Protein AF-A0A0E2YYI8-F1 (afdb_monomer)

InterPro domains:
  IPR003393 Ammonia monooxygenase/particulate methane monooxygenase, subunit A [PF02461] (1-78)
  IPR037001 Ammonia/particulate methane monooxygenase, subunit A superfamily [G3DSA:1.20.1450.10] (1-78)

Solvent-accessible surface area (backbone atoms only — not comparable to full-atom values): 4392 Å² total; per-residue (Å²): 110,70,70,58,52,52,50,49,52,65,55,50,50,60,54,49,44,54,54,51,50,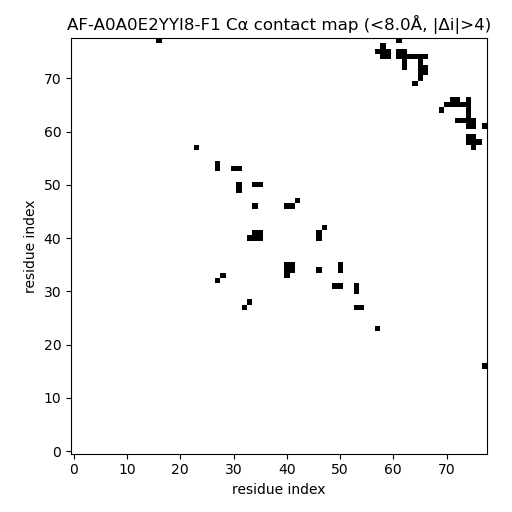52,52,49,48,53,56,41,48,77,74,36,28,68,44,68,75,36,78,90,50,54,44,91,68,55,33,79,47,49,44,57,61,59,54,46,56,55,27,51,52,35,29,50,54,32,37,75,77,67,67,42,96,49,29,67,80,103

Secondary structure (DSSP, 8-state):
-HHHHHHHHHHHHHHHHHHHHHHHHHHHHHHHHHHHH-STT--SSSHHHHHHHHHHHHHHHHHHHHHHHH--TTTTT-

Organism: NCBI:txid314279

Radius of gyration: 16.21 Å; Cα contacts (8 Å, |Δi|>4): 45; chains: 1; bounding box: 30×19×51 Å

Mean predicted aligned error: 2.82 Å

Nearest PDB structures (foldseek):
  8oyi-assembly1_B  TM=9.675E-01  e=3.576E-05  Methylococcus capsulatus str. Bath
  6cxh-assembly1_B  TM=9.724E-01  e=3.891E-04  Methylotuvimicrobium alcaliphilum 20Z
  7s4l-assembly1_B  TM=9.629E-01  e=4.698E-04  Methylotuvimicrobium alcaliphilum 20Z

pLDDT: mean 96.88, std 1.36, range [89.19, 98.38]

Foldseek 3Di:
DVVVVVVCCVVVVVVVVVVLCVVLCVQCCVFPVVCVPDPVNVDPPCNVPRNVVSLVVQLVVQCVVCCVPPVDRCRNPD

Structure (mmCIF, N/CA/C/O backbone):
data_AF-A0A0E2YYI8-F1
#
_entry.id   AF-A0A0E2YYI8-F1
#
loop_
_atom_site.group_PDB
_atom_site.id
_atom_site.type_symbol
_atom_site.label_atom_id
_atom_site.label_alt_id
_atom_site.label_comp_id
_atom_site.label_asym_id
_atom_site.label_entity_id
_atom_site.label_seq_id
_atom_site.pdbx_PDB_ins_code
_atom_site.Cartn_x
_atom_site.Cartn_y
_atom_site.Cartn_z
_atom_site.occupancy
_atom_site.B_iso_or_equiv
_atom_site.auth_seq_id
_atom_site.auth_comp_id
_atom_site.auth_asym_id
_atom_site.auth_atom_id
_atom_site.pdbx_PDB_model_num
ATOM 1 N N . ALA A 1 1 ? -15.654 3.693 29.050 1.00 89.19 1 ALA A N 1
ATOM 2 C CA . ALA A 1 1 ? -15.397 2.688 27.994 1.00 89.19 1 ALA A CA 1
ATOM 3 C C . ALA A 1 1 ? -15.235 3.327 26.610 1.00 89.19 1 ALA A C 1
ATOM 5 O O . ALA A 1 1 ? -14.130 3.297 26.090 1.00 89.19 1 ALA A O 1
ATOM 6 N N . VAL A 1 2 ? -16.266 3.982 26.052 1.00 95.69 2 VAL A N 1
ATOM 7 C CA . VAL A 1 2 ? -16.229 4.558 24.685 1.00 95.69 2 VAL A CA 1
ATOM 8 C C . VAL A 1 2 ? -15.061 5.524 24.460 1.00 95.69 2 VAL A C 1
ATOM 10 O O . VAL A 1 2 ? -14.314 5.360 23.505 1.00 95.69 2 VAL A O 1
ATOM 13 N N . LYS A 1 3 ? -14.845 6.483 25.371 1.00 95.94 3 LYS A N 1
ATOM 14 C CA . LYS A 1 3 ? -13.737 7.449 25.264 1.00 95.94 3 LYS A CA 1
ATOM 15 C C . LYS A 1 3 ? -12.363 6.765 25.180 1.00 95.94 3 LYS A C 1
ATOM 17 O O . LYS A 1 3 ? -11.541 7.154 24.365 1.00 95.94 3 LYS A O 1
ATOM 22 N N . MET A 1 4 ? -12.147 5.719 25.983 1.00 96.31 4 MET A N 1
ATOM 23 C CA . MET A 1 4 ? -10.900 4.946 25.963 1.00 96.31 4 MET A CA 1
ATOM 24 C C . MET A 1 4 ? -10.723 4.204 24.634 1.00 96.31 4 MET A C 1
ATOM 26 O O . MET A 1 4 ? -9.657 4.284 24.041 1.00 96.31 4 MET A O 1
ATOM 30 N N . SER A 1 5 ? -11.778 3.558 24.125 1.00 96.81 5 SER A N 1
ATOM 31 C CA . SER A 1 5 ? -11.748 2.904 22.807 1.00 96.81 5 SER A CA 1
ATOM 32 C C . SER A 1 5 ? -11.383 3.887 21.692 1.00 96.81 5 SER A C 1
ATOM 34 O O . SER A 1 5 ? -10.529 3.569 20.877 1.00 96.81 5 SER A O 1
ATOM 36 N N . ARG A 1 6 ? -11.928 5.110 21.703 1.00 97.06 6 ARG A N 1
ATOM 37 C CA . ARG A 1 6 ? -11.584 6.125 20.693 1.00 97.06 6 ARG A CA 1
ATOM 38 C C . ARG A 1 6 ? -10.140 6.605 20.780 1.00 97.06 6 ARG A C 1
ATOM 40 O O . ARG A 1 6 ? -9.541 6.875 19.746 1.00 97.06 6 ARG A O 1
ATOM 47 N N . TYR A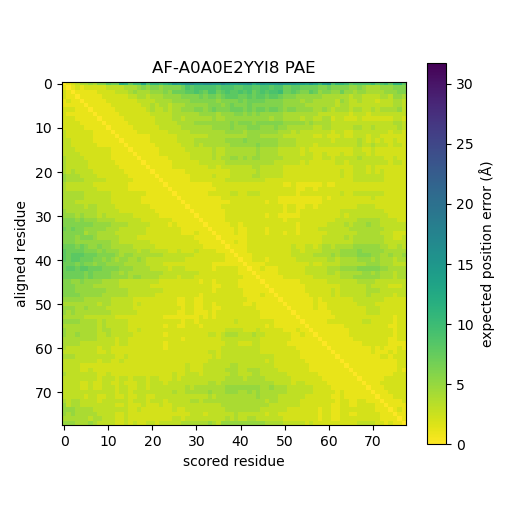 1 7 ? -9.566 6.682 21.980 1.00 97.50 7 TYR A N 1
ATOM 48 C CA . TYR A 1 7 ? -8.139 6.977 22.120 1.00 97.50 7 TYR A CA 1
ATOM 49 C C . TYR A 1 7 ? -7.256 5.835 21.624 1.00 97.50 7 TYR A C 1
ATOM 51 O O . TYR A 1 7 ? -6.238 6.104 20.995 1.00 97.50 7 TYR A O 1
ATOM 59 N N . ILE A 1 8 ? -7.652 4.581 21.861 1.00 96.44 8 ILE A N 1
ATOM 60 C CA . ILE A 1 8 ? -6.939 3.418 21.319 1.00 96.44 8 ILE A CA 1
ATOM 61 C C . ILE A 1 8 ? -6.951 3.470 19.788 1.00 96.44 8 ILE A C 1
ATOM 63 O O . ILE A 1 8 ? -5.883 3.389 19.187 1.00 96.44 8 ILE A O 1
ATOM 67 N N . ASP A 1 9 ? -8.115 3.696 19.171 1.00 95.81 9 ASP A N 1
ATOM 68 C CA . ASP A 1 9 ? -8.241 3.837 17.714 1.00 95.81 9 ASP A CA 1
ATOM 69 C C . ASP A 1 9 ? -7.331 4.964 17.183 1.00 95.81 9 ASP A C 1
ATOM 71 O O . ASP A 1 9 ? -6.582 4.769 16.226 1.00 95.81 9 ASP A O 1
ATOM 75 N N . ALA A 1 10 ? -7.350 6.131 17.841 1.00 95.75 10 ALA A N 1
ATOM 76 C CA . ALA A 1 10 ? -6.595 7.316 17.430 1.00 95.75 10 ALA A CA 1
ATOM 77 C C . ALA A 1 10 ? -5.070 7.158 17.544 1.00 95.75 10 ALA A C 1
ATOM 79 O O . ALA A 1 10 ? -4.341 7.804 16.796 1.00 95.75 10 ALA A O 1
ATOM 80 N N . VAL A 1 11 ? -4.583 6.324 18.467 1.00 96.69 11 VAL A N 1
ATOM 81 C CA . VAL A 1 11 ? -3.148 6.033 18.617 1.00 96.69 11 VAL A CA 1
ATOM 82 C C . VAL A 1 11 ? -2.720 4.889 17.701 1.00 96.69 11 VAL A C 1
ATOM 84 O O . VAL A 1 11 ? -1.674 4.969 17.063 1.00 96.69 11 VAL A O 1
ATOM 87 N N . TYR A 1 12 ? -3.521 3.827 17.612 1.00 95.56 12 TYR A N 1
ATOM 88 C CA . TYR A 1 12 ? -3.179 2.637 16.836 1.00 95.56 12 TYR A CA 1
ATOM 89 C C . TYR A 1 12 ? -3.169 2.908 15.330 1.00 95.56 12 TYR A C 1
ATOM 91 O O . TYR A 1 12 ? -2.251 2.477 14.637 1.00 95.56 12 TYR A O 1
ATOM 99 N N . PHE A 1 13 ? -4.156 3.653 14.826 1.00 95.12 13 PHE A N 1
ATOM 100 C CA . PHE A 1 13 ? -4.296 3.921 13.396 1.00 95.12 13 PHE A CA 1
ATOM 101 C C . PHE A 1 13 ? -3.061 4.588 12.755 1.00 95.12 13 PHE A C 1
ATOM 103 O O . PHE A 1 13 ? -2.544 4.030 11.791 1.00 95.12 13 PHE A O 1
ATOM 110 N N . PRO A 1 14 ? -2.505 5.705 13.267 1.00 95.88 14 PRO A N 1
ATOM 111 C CA . PRO A 1 14 ? -1.321 6.317 12.659 1.00 95.88 14 PRO A CA 1
ATOM 112 C C . PRO A 1 14 ? -0.072 5.429 12.746 1.00 95.88 14 PRO A C 1
ATOM 114 O O . PRO A 1 14 ? 0.728 5.414 11.811 1.00 95.88 14 PRO A O 1
ATOM 117 N N . ILE A 1 15 ? 0.089 4.662 13.832 1.00 96.69 15 ILE A N 1
ATOM 118 C CA . IL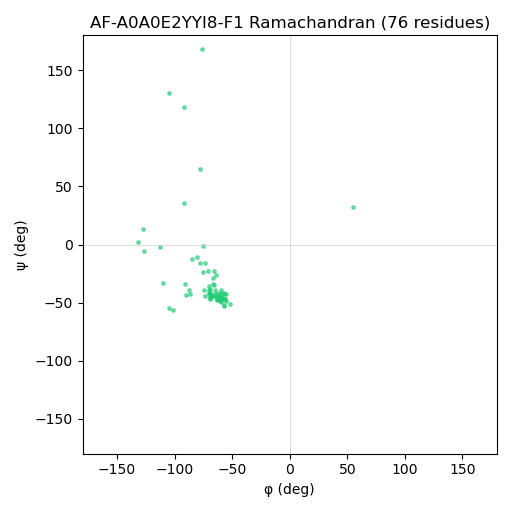E A 1 15 ? 1.194 3.700 13.968 1.00 96.69 15 ILE A CA 1
ATOM 119 C C . ILE A 1 15 ? 1.079 2.622 12.888 1.00 96.69 15 ILE A C 1
ATOM 121 O O . ILE A 1 15 ? 2.061 2.320 12.208 1.00 96.69 15 ILE A O 1
ATOM 125 N N . LEU A 1 16 ? -0.125 2.077 12.703 1.00 94.50 16 LEU A N 1
ATOM 126 C CA . LEU A 1 16 ? -0.410 1.105 11.657 1.00 94.50 16 LEU A CA 1
ATOM 127 C C . LEU A 1 16 ? -0.100 1.686 10.271 1.00 94.50 16 LEU A C 1
ATOM 129 O O . LEU A 1 16 ? 0.603 1.036 9.505 1.00 94.50 16 LEU A O 1
ATOM 133 N N . CYS A 1 17 ? -0.545 2.911 9.971 1.00 95.00 17 CYS A N 1
ATOM 134 C CA . CYS A 1 17 ? -0.274 3.552 8.682 1.00 95.00 17 CYS A CA 1
ATOM 135 C C . CYS A 1 17 ? 1.229 3.671 8.404 1.00 95.00 17 CYS A C 1
ATOM 137 O O . CYS A 1 17 ? 1.675 3.300 7.326 1.00 95.00 17 CYS A O 1
ATOM 139 N N . ILE A 1 18 ? 2.035 4.128 9.368 1.00 96.69 18 ILE A N 1
ATOM 140 C CA . ILE A 1 18 ? 3.488 4.270 9.170 1.00 96.69 18 ILE A CA 1
ATOM 141 C C . ILE A 1 18 ? 4.147 2.911 8.903 1.00 96.69 18 ILE A C 1
ATOM 143 O O . ILE A 1 18 ? 4.984 2.796 8.007 1.00 96.69 18 ILE A O 1
ATOM 147 N N . LEU A 1 19 ? 3.765 1.875 9.653 1.00 96.12 19 LEU A N 1
ATOM 148 C CA . LEU A 1 19 ? 4.313 0.529 9.473 1.00 96.12 19 LEU A CA 1
ATOM 149 C C . LEU A 1 19 ? 3.926 -0.070 8.117 1.00 96.12 19 LEU A C 1
ATOM 151 O O . LEU A 1 19 ? 4.777 -0.634 7.425 1.00 96.12 19 LEU A O 1
ATOM 155 N N . LEU A 1 20 ? 2.661 0.066 7.719 1.00 96.00 20 LEU A N 1
ATOM 156 C CA . LEU A 1 20 ? 2.171 -0.448 6.443 1.00 96.00 20 LEU A CA 1
ATOM 157 C C . LEU A 1 20 ? 2.777 0.307 5.262 1.00 96.00 20 LEU A C 1
ATOM 159 O O . LEU A 1 20 ? 3.257 -0.329 4.330 1.00 96.00 20 LEU A O 1
ATOM 163 N N . VAL A 1 21 ? 2.858 1.638 5.329 1.00 96.44 21 VAL A N 1
ATOM 164 C CA . VAL A 1 21 ? 3.504 2.449 4.289 1.00 96.44 21 VAL A CA 1
ATOM 165 C C . VAL A 1 21 ? 4.984 2.103 4.179 1.00 96.44 21 VAL A C 1
ATOM 167 O O . VAL A 1 21 ? 5.472 1.903 3.073 1.00 96.44 21 VAL A O 1
ATOM 170 N N . GLY A 1 22 ? 5.704 1.975 5.297 1.00 97.25 22 GLY A N 1
ATOM 171 C CA . GLY A 1 22 ? 7.126 1.629 5.273 1.00 97.25 22 GLY A CA 1
ATOM 172 C C . GLY A 1 22 ? 7.387 0.256 4.650 1.00 97.25 22 GLY A C 1
ATOM 173 O O . GLY A 1 22 ? 8.286 0.100 3.825 1.00 97.25 22 GLY A O 1
ATOM 174 N N . THR A 1 23 ? 6.579 -0.742 5.001 1.00 97.00 23 THR A N 1
ATOM 175 C CA . THR A 1 23 ? 6.733 -2.109 4.484 1.00 97.00 23 THR A CA 1
ATOM 176 C C . THR A 1 23 ? 6.269 -2.254 3.035 1.00 97.00 23 THR A C 1
ATOM 178 O O . THR A 1 23 ? 6.971 -2.891 2.247 1.00 97.00 23 THR A O 1
ATOM 181 N N . TYR A 1 24 ? 5.168 -1.603 2.648 1.00 97.81 24 TYR A N 1
ATOM 182 C CA . TYR A 1 24 ? 4.756 -1.475 1.249 1.00 97.81 24 TYR A CA 1
ATOM 183 C C 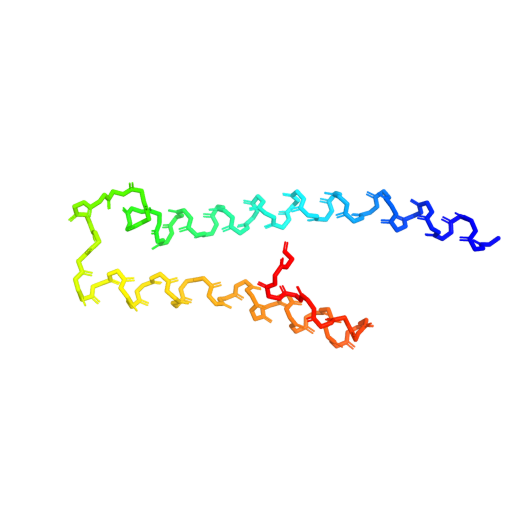. TYR A 1 24 ? 5.835 -0.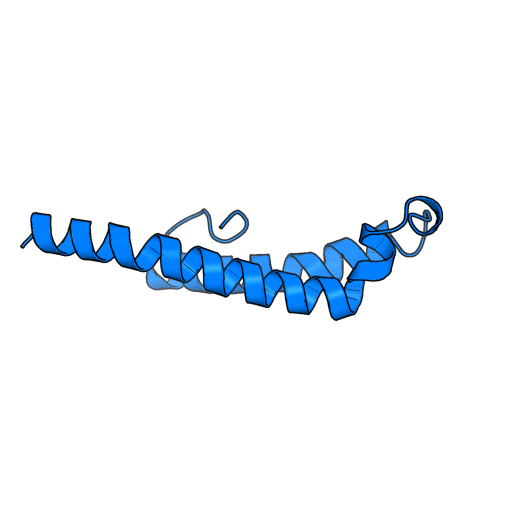782 0.419 1.00 97.81 24 TYR A C 1
ATOM 185 O O . TYR A 1 24 ? 6.195 -1.270 -0.648 1.00 97.81 24 TYR A O 1
ATOM 193 N N . HIS A 1 25 ? 6.390 0.321 0.925 1.00 97.94 25 HIS A N 1
ATOM 194 C CA . HIS A 1 25 ? 7.419 1.078 0.228 1.00 97.94 25 HIS A CA 1
ATOM 195 C C . HIS A 1 25 ? 8.672 0.235 -0.002 1.00 97.94 25 HIS A C 1
ATOM 197 O O . HIS A 1 25 ? 9.158 0.192 -1.125 1.00 97.94 25 HIS A O 1
ATOM 203 N N . MET A 1 26 ? 9.156 -0.498 1.007 1.00 98.12 26 MET A N 1
ATOM 204 C CA . MET A 1 26 ? 10.285 -1.419 0.828 1.00 98.12 26 MET A CA 1
ATOM 205 C C . MET A 1 26 ? 9.979 -2.512 -0.206 1.00 98.12 26 MET A C 1
ATOM 207 O O . MET A 1 26 ? 10.796 -2.760 -1.089 1.00 98.12 26 MET A O 1
ATOM 211 N N . HIS A 1 27 ? 8.800 -3.140 -0.139 1.00 98.12 27 HIS A N 1
ATOM 212 C CA . HIS A 1 27 ? 8.366 -4.159 -1.107 1.00 98.12 27 HIS A CA 1
ATOM 213 C C . HIS A 1 27 ? 8.316 -3.613 -2.539 1.00 98.12 27 HIS A C 1
ATOM 215 O O . HIS A 1 27 ? 8.876 -4.209 -3.457 1.00 98.12 27 HIS A O 1
ATOM 221 N N . PHE A 1 28 ? 7.674 -2.462 -2.730 1.00 98.38 28 PHE A N 1
ATOM 222 C CA . PHE A 1 28 ? 7.498 -1.858 -4.045 1.00 98.38 28 PHE A CA 1
ATOM 223 C C . PHE A 1 28 ? 8.819 -1.318 -4.599 1.00 98.38 28 PHE A C 1
ATOM 225 O O . PHE A 1 28 ? 9.139 -1.569 -5.757 1.00 98.38 28 PHE A O 1
ATOM 232 N N . MET A 1 29 ? 9.628 -0.658 -3.767 1.00 98.31 29 MET A N 1
ATOM 233 C CA . MET A 1 29 ? 10.935 -0.126 -4.155 1.00 98.31 29 MET A CA 1
ATOM 234 C C . MET A 1 29 ? 11.882 -1.230 -4.630 1.00 98.31 29 MET A C 1
ATOM 236 O O . MET A 1 29 ? 12.568 -1.047 -5.629 1.00 98.31 29 MET A O 1
ATOM 240 N N . LEU A 1 30 ? 11.901 -2.384 -3.959 1.00 98.00 30 LEU A N 1
ATOM 241 C CA . LEU A 1 30 ? 12.804 -3.483 -4.313 1.00 98.00 30 LEU A CA 1
ATOM 242 C C . LEU A 1 30 ? 12.383 -4.256 -5.572 1.00 98.00 30 LEU A C 1
ATOM 244 O O . LEU A 1 30 ? 13.231 -4.893 -6.189 1.00 98.00 30 LEU A O 1
ATOM 248 N N . LEU A 1 31 ? 11.098 -4.240 -5.942 1.00 97.69 31 LEU A N 1
ATOM 249 C CA . LEU A 1 31 ? 10.570 -5.057 -7.045 1.00 97.69 31 LEU A CA 1
ATOM 250 C C . LEU A 1 31 ? 10.165 -4.247 -8.283 1.00 97.69 31 LEU A C 1
ATOM 252 O O . LEU A 1 31 ? 10.259 -4.749 -9.400 1.00 97.69 31 LEU A O 1
ATOM 256 N N . ALA A 1 32 ? 9.686 -3.019 -8.091 1.00 97.75 32 ALA A N 1
ATOM 257 C CA . ALA A 1 32 ? 9.174 -2.138 -9.142 1.00 97.75 32 ALA A CA 1
ATOM 258 C C . ALA A 1 32 ? 9.744 -0.708 -9.065 1.00 97.75 32 ALA A C 1
ATOM 260 O O . ALA A 1 32 ? 9.359 0.134 -9.876 1.00 97.75 32 ALA A O 1
ATOM 261 N N . GLY A 1 33 ? 10.642 -0.420 -8.114 1.00 97.62 33 GLY A N 1
ATOM 262 C CA . GLY A 1 33 ? 11.104 0.938 -7.818 1.00 97.62 33 GLY A CA 1
ATOM 263 C C . GLY A 1 33 ? 11.768 1.630 -9.002 1.00 97.62 33 GLY A C 1
ATOM 264 O O . GLY A 1 33 ? 11.448 2.780 -9.286 1.00 97.62 33 GLY A O 1
ATOM 265 N N . ASP A 1 34 ? 12.615 0.923 -9.751 1.00 97.44 34 ASP A N 1
ATOM 266 C CA . ASP A 1 34 ? 13.324 1.508 -10.896 1.00 97.44 34 ASP A CA 1
ATOM 267 C C . ASP A 1 34 ? 12.356 2.046 -11.967 1.00 97.44 34 ASP A C 1
ATOM 269 O O . ASP A 1 34 ? 12.543 3.138 -12.503 1.00 97.44 34 ASP A O 1
ATOM 273 N N . TRP A 1 35 ? 11.258 1.325 -12.208 1.00 97.81 35 TRP A N 1
ATOM 274 C CA . TRP A 1 35 ? 10.180 1.727 -13.116 1.00 97.81 35 TRP A CA 1
ATOM 275 C C . TRP A 1 35 ? 9.330 2.891 -12.595 1.00 97.81 35 TRP A C 1
ATOM 277 O O . TRP A 1 35 ? 8.672 3.571 -13.383 1.00 97.81 35 TRP A O 1
ATOM 287 N N . ASP A 1 36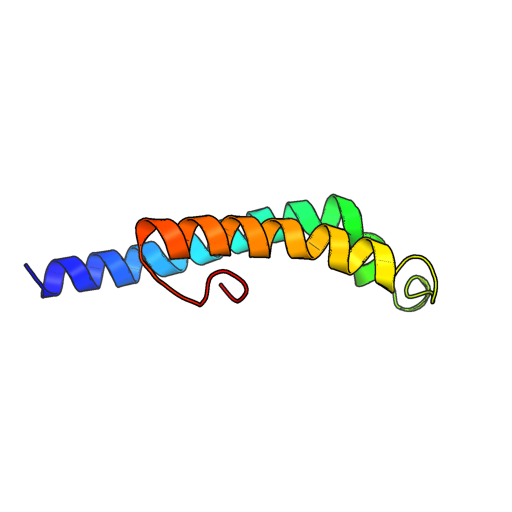 ? 9.304 3.124 -11.284 1.00 97.06 36 ASP A N 1
ATOM 288 C CA . ASP A 1 36 ? 8.571 4.239 -10.685 1.00 97.06 36 ASP A CA 1
ATOM 289 C C . ASP A 1 36 ? 9.410 5.524 -10.635 1.00 97.06 36 ASP A C 1
ATOM 291 O O . ASP A 1 36 ? 8.901 6.607 -10.951 1.00 97.06 36 ASP A O 1
ATOM 295 N N . PHE A 1 37 ? 10.707 5.398 -10.331 1.00 97.31 37 PHE A N 1
ATOM 296 C CA . PHE A 1 37 ? 11.630 6.521 -10.167 1.00 97.31 37 PHE A CA 1
ATOM 297 C C . PHE A 1 37 ? 11.942 7.256 -11.471 1.00 97.31 37 PHE A C 1
ATOM 299 O O . PHE A 1 37 ? 11.938 8.489 -11.496 1.00 97.31 37 PHE A O 1
ATOM 306 N N . TRP A 1 38 ? 12.216 6.527 -12.554 1.00 97.69 38 TRP A N 1
ATOM 307 C CA . TRP A 1 38 ? 12.815 7.111 -13.754 1.00 97.69 38 TRP A CA 1
ATOM 308 C C . TRP A 1 38 ? 11.797 7.281 -14.883 1.00 97.69 38 TRP A C 1
ATOM 310 O O . TRP A 1 38 ? 11.067 6.355 -15.230 1.00 97.69 38 TRP A O 1
ATOM 320 N N . LEU A 1 39 ? 11.741 8.474 -15.484 1.00 96.94 39 LEU A N 1
ATOM 321 C CA . LEU A 1 39 ? 10.814 8.768 -16.586 1.00 96.94 39 LEU A CA 1
ATOM 322 C C . LEU A 1 39 ? 11.131 7.930 -17.835 1.00 96.94 39 LEU A C 1
ATOM 324 O O . LEU A 1 39 ? 10.226 7.456 -18.515 1.00 96.94 39 LEU A O 1
ATOM 328 N N . ASP A 1 40 ? 12.413 7.746 -1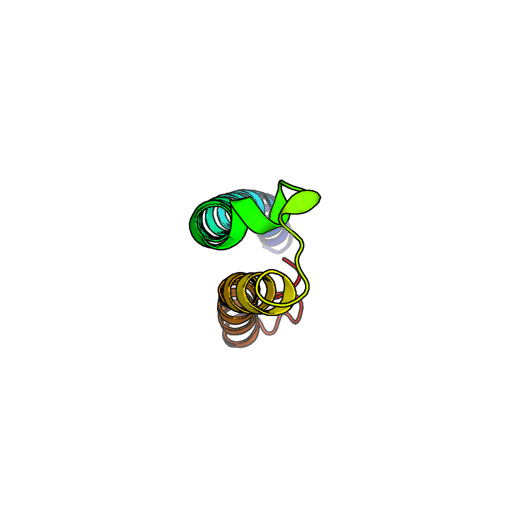8.128 1.00 97.00 40 ASP A N 1
ATOM 329 C CA . ASP A 1 40 ? 12.938 6.993 -19.266 1.00 97.00 40 ASP A CA 1
ATOM 330 C C . ASP A 1 40 ? 12.788 5.472 -19.112 1.00 97.00 40 ASP A C 1
ATOM 332 O O . ASP A 1 40 ? 12.830 4.757 -20.111 1.00 97.00 40 ASP A O 1
ATOM 336 N N . TRP A 1 41 ? 12.520 4.980 -17.898 1.00 97.31 41 TRP A N 1
ATOM 337 C CA . TRP A 1 41 ? 12.189 3.574 -17.648 1.00 97.31 41 TRP A CA 1
ATOM 338 C C . TRP A 1 41 ? 10.706 3.248 -17.845 1.00 97.31 41 TRP A C 1
ATOM 340 O O . TRP A 1 41 ? 10.352 2.074 -17.913 1.00 97.31 41 TRP A O 1
ATOM 350 N N . LYS A 1 42 ? 9.817 4.248 -17.957 1.00 97.06 42 LYS A N 1
ATOM 351 C CA . LYS A 1 42 ? 8.361 4.046 -18.108 1.00 97.06 42 LYS A CA 1
ATOM 352 C C . LYS A 1 42 ? 7.987 3.654 -19.539 1.00 97.06 42 LYS A C 1
ATOM 354 O O . LYS A 1 42 ? 7.311 4.386 -20.262 1.00 97.06 42 LYS A O 1
ATOM 359 N N . ASP A 1 43 ? 8.458 2.488 -19.959 1.00 97.56 43 ASP A N 1
ATOM 360 C CA . ASP A 1 43 ? 8.226 1.914 -21.276 1.00 97.56 43 ASP A CA 1
ATOM 361 C C . ASP A 1 43 ? 6.810 1.321 -21.421 1.00 97.56 43 ASP A C 1
ATOM 363 O O . ASP A 1 43 ? 6.063 1.156 -20.462 1.00 97.56 43 ASP A O 1
ATOM 367 N N . ARG A 1 44 ? 6.400 0.986 -22.649 1.00 97.88 44 ARG A N 1
ATOM 368 C CA . ARG A 1 44 ? 5.043 0.461 -22.906 1.00 97.88 44 ARG A CA 1
ATOM 369 C C . ARG A 1 44 ? 4.880 -1.028 -22.603 1.00 97.88 44 ARG A C 1
ATOM 371 O O . ARG A 1 44 ? 3.751 -1.509 -22.646 1.00 97.88 44 ARG A O 1
ATOM 378 N N . GLN A 1 45 ? 5.967 -1.757 -22.363 1.00 97.44 45 GLN A N 1
ATOM 379 C CA . GLN A 1 45 ? 5.926 -3.199 -22.156 1.00 97.44 45 GLN A CA 1
ATOM 380 C C . GLN A 1 45 ? 6.023 -3.546 -20.673 1.00 97.44 45 GLN A C 1
ATOM 382 O O . GLN A 1 45 ? 5.138 -4.224 -20.158 1.00 97.44 45 GLN A O 1
ATOM 387 N N . TRP A 1 46 ? 7.069 -3.097 -19.980 1.00 97.44 46 TRP A N 1
ATOM 388 C CA . TRP A 1 46 ? 7.351 -3.547 -18.618 1.00 97.44 46 TRP A CA 1
ATOM 389 C C . TRP A 1 46 ? 6.688 -2.689 -17.553 1.00 97.44 46 TRP A C 1
ATOM 391 O O . TRP A 1 46 ? 6.074 -3.249 -16.644 1.00 97.44 46 TRP A O 1
ATOM 401 N N . TRP A 1 47 ? 6.721 -1.361 -17.681 1.00 97.88 47 TRP A N 1
ATOM 402 C CA . TRP A 1 47 ? 6.064 -0.476 -16.713 1.00 97.88 47 TRP A CA 1
ATOM 403 C C . TRP A 1 47 ? 4.583 -0.829 -16.450 1.00 97.88 47 TRP A C 1
ATOM 405 O O . TRP A 1 47 ? 4.240 -1.045 -15.283 1.00 97.88 47 TRP A O 1
ATOM 415 N N . PRO A 1 48 ? 3.701 -0.989 -17.464 1.00 97.75 48 PRO A N 1
ATOM 416 C CA . PRO A 1 48 ? 2.291 -1.317 -17.232 1.00 97.75 48 PRO A CA 1
ATOM 417 C C . PRO A 1 48 ? 2.042 -2.778 -16.824 1.00 97.75 48 PRO A C 1
ATOM 419 O O . PRO A 1 48 ? 0.893 -3.145 -16.592 1.00 97.75 48 PRO A O 1
ATOM 422 N N . VAL A 1 49 ? 3.076 -3.621 -16.744 1.00 97.75 49 VAL A N 1
ATOM 423 C CA . VAL A 1 49 ? 2.964 -5.024 -16.315 1.00 97.75 49 VAL A CA 1
ATOM 424 C C . VAL A 1 49 ? 3.498 -5.194 -14.897 1.00 97.75 49 VAL A C 1
ATOM 426 O O . VAL A 1 49 ? 2.782 -5.672 -14.021 1.00 97.75 49 VAL A O 1
ATOM 429 N N . VAL A 1 50 ? 4.736 -4.771 -14.642 1.00 97.69 50 VAL A N 1
ATOM 430 C CA . VAL A 1 50 ? 5.413 -4.989 -13.358 1.00 97.69 50 VAL A CA 1
ATOM 431 C C . VAL A 1 50 ? 4.765 -4.155 -12.254 1.00 97.69 50 VAL A C 1
ATOM 433 O O . VAL A 1 50 ? 4.444 -4.690 -11.193 1.00 97.69 50 VAL A O 1
ATOM 436 N N . THR A 1 51 ? 4.504 -2.868 -12.504 1.00 97.12 51 THR A N 1
ATOM 437 C CA . THR A 1 51 ? 3.975 -1.965 -11.469 1.00 97.12 51 THR A CA 1
ATOM 438 C C . THR A 1 51 ? 2.599 -2.381 -10.922 1.00 97.12 51 THR A C 1
ATOM 440 O O . THR A 1 51 ? 2.476 -2.450 -9.694 1.00 97.12 51 THR A O 1
ATOM 443 N N . PRO A 1 52 ? 1.578 -2.752 -11.731 1.00 97.62 52 PRO A N 1
ATOM 444 C CA . PRO A 1 52 ? 0.306 -3.207 -11.170 1.00 97.62 52 PRO A CA 1
ATOM 445 C C . PRO A 1 52 ? 0.403 -4.579 -10.493 1.00 97.62 52 PRO A C 1
ATOM 447 O O . PRO A 1 52 ? -0.252 -4.783 -9.471 1.00 97.62 52 PRO A O 1
ATOM 450 N N . ILE A 1 53 ? 1.221 -5.509 -11.009 1.00 98.19 53 ILE A N 1
ATOM 451 C CA . ILE A 1 53 ? 1.404 -6.838 -10.397 1.00 98.19 53 ILE A CA 1
ATOM 452 C C . ILE A 1 53 ? 2.014 -6.704 -9.001 1.00 98.19 53 ILE A C 1
ATOM 454 O O . ILE A 1 53 ? 1.520 -7.312 -8.055 1.00 98.19 53 ILE A 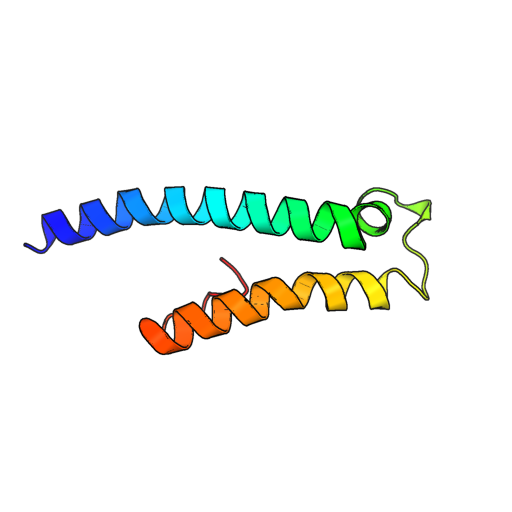O 1
ATOM 458 N N . VAL A 1 54 ? 3.066 -5.898 -8.853 1.00 98.25 54 VAL A N 1
ATOM 459 C CA . VAL A 1 54 ? 3.724 -5.697 -7.556 1.00 98.25 54 VAL A CA 1
ATOM 460 C C . VAL A 1 54 ? 2.825 -4.899 -6.606 1.00 98.25 54 VAL A C 1
ATOM 462 O O . VAL A 1 54 ? 2.711 -5.258 -5.432 1.00 98.25 54 VAL A O 1
ATOM 465 N N . GLY A 1 55 ? 2.158 -3.851 -7.105 1.00 97.25 55 GLY A N 1
ATOM 466 C CA . GLY A 1 55 ? 1.293 -2.981 -6.305 1.00 97.25 55 GLY A CA 1
ATOM 467 C C . GLY A 1 55 ? 0.076 -3.702 -5.718 1.00 97.25 55 GLY A C 1
ATOM 468 O O . GLY A 1 55 ? -0.234 -3.539 -4.537 1.00 97.25 55 GLY A O 1
ATOM 469 N N . VAL A 1 56 ? -0.586 -4.569 -6.496 1.00 97.94 56 VAL A N 1
ATOM 470 C CA . VAL A 1 56 ? -1.821 -5.238 -6.046 1.00 97.94 56 VAL A CA 1
ATOM 471 C C . VAL A 1 56 ? -1.596 -6.207 -4.880 1.00 97.94 56 VAL A C 1
ATOM 473 O O . VAL A 1 56 ? -2.530 -6.460 -4.121 1.00 97.94 56 VAL A O 1
ATOM 476 N N . MET A 1 57 ? -0.376 -6.720 -4.685 1.00 97.31 57 MET A N 1
ATOM 477 C CA . MET A 1 57 ? -0.064 -7.682 -3.617 1.00 97.31 57 MET A CA 1
ATOM 478 C C . MET A 1 57 ? -0.434 -7.144 -2.227 1.00 97.31 57 MET A C 1
ATOM 480 O O . MET A 1 57 ? -1.104 -7.830 -1.453 1.00 97.31 57 MET A O 1
ATOM 484 N N . TYR A 1 58 ? -0.052 -5.898 -1.929 1.00 96.06 58 TYR A N 1
ATOM 485 C CA . TYR A 1 58 ? -0.357 -5.256 -0.648 1.00 96.06 58 TYR A CA 1
ATOM 486 C C . TYR A 1 58 ? -1.822 -4.846 -0.545 1.00 96.06 58 TYR A C 1
ATOM 488 O O . TYR A 1 58 ? -2.463 -5.134 0.467 1.00 96.06 58 TYR A O 1
ATOM 496 N N . CYS A 1 59 ? -2.378 -4.247 -1.606 1.00 96.75 59 CYS A N 1
ATOM 497 C CA . CYS A 1 59 ? -3.790 -3.866 -1.643 1.00 96.75 59 CYS A CA 1
ATOM 498 C C . CYS A 1 59 ? -4.699 -5.072 -1.367 1.00 96.75 59 CYS A C 1
ATOM 500 O O . CYS A 1 59 ? -5.652 -4.966 -0.598 1.00 96.75 59 CYS A O 1
ATOM 502 N N . ALA A 1 60 ? -4.390 -6.233 -1.954 1.00 97.75 60 ALA A N 1
ATOM 503 C CA . ALA A 1 60 ? -5.140 -7.465 -1.746 1.00 97.75 60 ALA A CA 1
ATOM 504 C C . ALA A 1 60 ? -4.983 -8.005 -0.317 1.00 97.75 60 ALA A C 1
ATOM 506 O O . ALA A 1 60 ? -5.981 -8.367 0.306 1.00 97.75 60 ALA A O 1
ATOM 507 N N . ALA A 1 61 ? -3.759 -8.023 0.224 1.00 97.06 61 ALA A N 1
ATOM 508 C CA . ALA A 1 61 ? -3.496 -8.492 1.584 1.00 97.06 61 ALA A CA 1
ATOM 509 C C . ALA A 1 61 ? -4.222 -7.642 2.642 1.00 97.06 61 ALA A C 1
ATOM 511 O O . ALA A 1 61 ? -4.894 -8.183 3.525 1.00 97.06 61 ALA A O 1
ATOM 512 N N . LEU A 1 62 ? -4.147 -6.313 2.522 1.00 97.06 62 LEU A N 1
ATOM 513 C CA . LEU A 1 62 ? -4.820 -5.385 3.432 1.00 97.06 62 LEU A CA 1
ATOM 514 C C . LEU A 1 62 ? -6.335 -5.419 3.266 1.00 97.06 62 LEU A C 1
ATOM 516 O O . LEU A 1 62 ? -7.055 -5.448 4.266 1.00 97.06 62 LEU A O 1
ATOM 520 N N . MET A 1 63 ? -6.834 -5.477 2.027 1.00 97.88 63 MET A N 1
ATOM 521 C CA . MET A 1 63 ? -8.267 -5.616 1.778 1.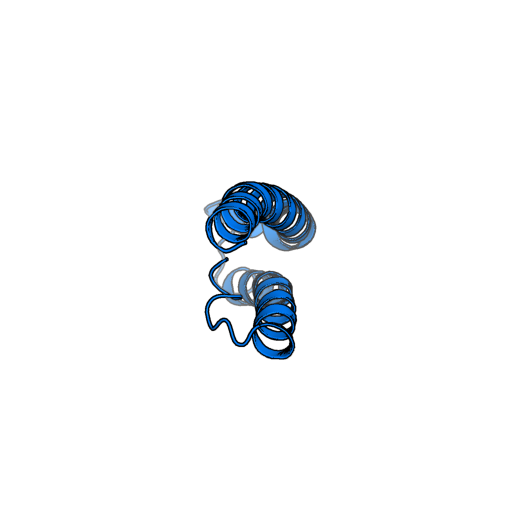00 97.88 63 MET A CA 1
ATOM 522 C C . MET A 1 63 ? -8.809 -6.906 2.395 1.00 97.88 63 MET A C 1
ATOM 524 O O . MET A 1 63 ? -9.824 -6.863 3.085 1.00 97.88 63 MET A O 1
ATOM 528 N N . TYR A 1 64 ? -8.116 -8.035 2.222 1.00 97.81 64 TYR A N 1
ATOM 529 C CA . TYR A 1 64 ? -8.495 -9.300 2.847 1.00 97.81 64 TYR A CA 1
ATOM 530 C C . TYR A 1 64 ? -8.564 -9.173 4.374 1.00 97.81 64 TYR A C 1
ATOM 532 O O . TYR A 1 64 ? -9.599 -9.477 4.971 1.00 97.81 64 TYR A O 1
ATOM 540 N N . TYR A 1 65 ? -7.500 -8.674 5.010 1.00 97.00 65 TYR A N 1
ATOM 541 C CA . TYR A 1 65 ? -7.433 -8.589 6.467 1.00 97.00 65 TYR A CA 1
ATOM 542 C C . TYR A 1 65 ? -8.502 -7.653 7.048 1.00 97.00 65 TYR A C 1
ATOM 544 O O . TYR A 1 65 ? -9.222 -8.033 7.977 1.00 97.00 65 TYR A O 1
ATOM 552 N N . LEU A 1 66 ? -8.653 -6.449 6.494 1.00 96.69 66 LEU A N 1
ATOM 553 C CA . LEU A 1 66 ? -9.614 -5.466 6.997 1.00 96.69 66 LEU A CA 1
ATOM 554 C C . LEU A 1 66 ? -11.062 -5.866 6.718 1.00 96.69 66 LEU A C 1
ATOM 556 O O . LEU A 1 66 ? -11.926 -5.693 7.582 1.00 96.69 66 LEU A O 1
ATOM 560 N N . TRP A 1 67 ? -11.340 -6.439 5.546 1.00 98.00 67 TRP A N 1
ATOM 561 C CA . TRP A 1 67 ? -12.687 -6.871 5.201 1.00 98.00 67 TRP A CA 1
ATOM 562 C C . TRP A 1 67 ? -13.136 -8.064 6.039 1.00 98.00 67 TRP A C 1
ATOM 564 O O . TRP A 1 67 ? -14.261 -8.069 6.541 1.00 98.00 67 TRP A O 1
ATOM 574 N N . VAL A 1 68 ? -12.286 -9.082 6.199 1.00 98.38 68 VAL A N 1
ATOM 575 C CA . VAL A 1 68 ? -12.659 -10.311 6.912 1.00 98.38 68 VAL A CA 1
ATOM 576 C C . VAL A 1 68 ? -12.853 -10.052 8.403 1.00 98.38 68 VAL A C 1
ATOM 578 O O . VAL A 1 68 ? -13.845 -10.521 8.957 1.00 98.38 68 VAL A O 1
ATOM 581 N N . ASN A 1 69 ? -11.968 -9.276 9.033 1.00 97.69 69 ASN A N 1
ATOM 582 C CA . ASN A 1 69 ? -11.975 -9.102 10.489 1.00 97.69 69 ASN A CA 1
ATOM 583 C C . ASN A 1 69 ? -12.823 -7.918 10.967 1.00 97.69 69 ASN A C 1
ATOM 585 O O . ASN A 1 69 ? -13.427 -7.992 12.034 1.00 97.69 69 ASN A O 1
ATOM 589 N N . TYR A 1 70 ? -12.882 -6.834 10.189 1.00 96.31 70 TYR A N 1
ATOM 590 C CA . TYR A 1 70 ? -13.482 -5.572 10.638 1.00 96.31 70 TYR A CA 1
ATOM 591 C C . TYR A 1 70 ? -14.560 -5.029 9.694 1.00 96.31 70 TYR A C 1
ATOM 593 O O . TYR A 1 70 ? -15.203 -4.036 10.025 1.00 96.31 70 TYR A O 1
ATOM 601 N N . ARG A 1 71 ? -14.778 -5.668 8.532 1.00 97.69 71 ARG A N 1
ATOM 602 C CA . ARG A 1 71 ? -15.719 -5.218 7.485 1.00 97.69 71 ARG A CA 1
ATOM 603 C C . ARG A 1 71 ? -15.460 -3.779 7.024 1.00 97.69 71 ARG A C 1
ATOM 605 O O . ARG A 1 71 ? -16.383 -3.065 6.643 1.00 97.69 71 ARG A O 1
ATOM 612 N N . LEU A 1 72 ? -14.195 -3.361 7.043 1.00 97.06 72 LEU A N 1
ATOM 613 C CA . LEU A 1 72 ? -13.773 -2.025 6.631 1.00 97.06 72 LEU A CA 1
ATOM 614 C C . LEU A 1 72 ? -13.406 -2.021 5.132 1.00 97.06 72 LEU A C 1
ATOM 616 O O . LEU A 1 72 ? -12.474 -2.728 4.747 1.00 97.06 72 LEU A O 1
ATOM 620 N N . PRO A 1 73 ? -14.095 -1.242 4.271 1.00 96.88 73 PRO A N 1
ATOM 621 C CA . PRO A 1 73 ? -13.949 -1.321 2.814 1.00 96.88 73 PRO A CA 1
ATOM 622 C C . PRO A 1 73 ? -12.891 -0.355 2.248 1.00 96.88 73 PRO A C 1
ATOM 624 O O . PRO A 1 73 ? -13.085 0.213 1.179 1.00 96.88 73 PRO A O 1
ATOM 627 N N . PHE A 1 74 ? -11.786 -0.127 2.964 1.00 96.00 74 PHE A N 1
ATOM 628 C CA . PHE A 1 74 ? -10.748 0.833 2.551 1.00 96.00 74 PHE A CA 1
ATOM 629 C C . PHE A 1 74 ? -9.330 0.243 2.525 1.00 96.00 74 PHE A C 1
ATOM 631 O O . PHE A 1 74 ? -8.363 0.983 2.406 1.00 96.00 74 PHE A O 1
ATOM 638 N N . GLY A 1 75 ? -9.172 -1.084 2.603 1.00 95.19 75 GLY A N 1
ATOM 639 C CA . GLY A 1 75 ? -7.843 -1.707 2.703 1.00 95.19 75 GLY A CA 1
ATOM 640 C C . GLY A 1 75 ? -6.926 -1.512 1.498 1.00 95.19 75 GLY A C 1
ATOM 641 O O . GLY A 1 75 ? -5.719 -1.505 1.668 1.00 95.19 75 GLY A O 1
ATOM 642 N N . ALA A 1 76 ? -7.473 -1.301 0.299 1.00 96.19 76 ALA A N 1
ATOM 643 C CA . ALA A 1 76 ? -6.662 -0.994 -0.882 1.00 96.19 76 ALA A CA 1
ATOM 644 C C . ALA A 1 76 ? -6.176 0.467 -0.923 1.00 96.19 76 ALA A C 1
ATOM 646 O O . ALA A 1 76 ? -5.284 0.782 -1.703 1.00 96.19 76 ALA A O 1
ATOM 647 N N . THR A 1 77 ? -6.783 1.346 -0.120 1.00 95.31 77 THR A N 1
ATOM 648 C CA . THR A 1 77 ? -6.490 2.787 -0.057 1.00 95.31 77 THR A CA 1
ATOM 649 C C . THR A 1 77 ? -5.849 3.213 1.268 1.00 95.31 77 THR A C 1
ATOM 651 O O . THR A 1 77 ? -5.599 4.402 1.445 1.00 95.31 77 THR A O 1
ATOM 654 N N . LEU A 1 78 ? -5.673 2.274 2.209 1.00 92.25 78 LEU A N 1
ATOM 655 C CA . LEU A 1 78 ? -4.971 2.470 3.481 1.00 92.25 78 LEU A CA 1
ATOM 656 C C . LEU A 1 78 ? -3.459 2.451 3.250 1.00 92.25 78 LEU A C 1
ATOM 658 O O . LEU A 1 78 ? -2.785 3.325 3.835 1.00 92.25 78 LEU A O 1
#

Sequence (78 aa):
AVKMSRYIDAVYFPILCILLVGTYHMHFMLLAGDWDFWLDWKDRQWWPVVTPIVGVMYCAALMYYLWVNYRLPFGATL